Protein AF-A0A811UX56-F1 (afdb_monomer)

Organism: Ceratitis capitata (NCBI:txid7213)

Secondary structure (DSSP, 8-state):
-----------EEE-----STT---EEE-----HHHHHHHHHHHHHHHHHHHHHHHHHHHHHHHHHHHHHHT-

Foldseek 3Di:
DDDPPDPPFPFDWDQPPDPDDPRDTDTDGPCPPVVVVVVVVVVVVVVVVVVVVVVVVVVVVVVVVVVVVVVVD

Solvent-accessible surface area (backbone atoms only — not comparable to full-atom values): 4678 Å² total; per-residue (Å²): 137,86,82,82,74,78,78,80,74,82,77,57,70,52,76,63,89,55,98,54,99,76,62,65,76,49,73,60,76,85,73,68,55,63,69,59,52,53,57,48,51,55,51,50,54,54,52,51,54,54,50,50,54,51,51,50,53,50,49,54,51,51,49,50,51,51,52,50,56,64,72,76,108

Structure (mmCIF, N/CA/C/O backbone):
data_AF-A0A811UX56-F1
#
_entry.id   AF-A0A811UX56-F1
#
loop_
_atom_site.group_PDB
_atom_site.id
_atom_site.type_symbol
_atom_site.label_atom_id
_atom_site.label_alt_id
_atom_site.label_comp_id
_atom_site.label_asym_id
_atom_site.label_entity_id
_atom_site.label_seq_id
_atom_site.pdbx_PDB_ins_code
_atom_site.Cartn_x
_atom_site.Cartn_y
_atom_site.Cartn_z
_atom_site.occupancy
_atom_site.B_iso_or_equiv
_atom_site.auth_seq_id
_atom_site.auth_comp_id
_atom_site.auth_asym_id
_atom_site.auth_atom_id
_atom_site.pdbx_PDB_model_num
ATOM 1 N N . MET A 1 1 ? 26.126 15.217 -0.436 1.00 35.75 1 MET A N 1
ATOM 2 C CA . MET A 1 1 ? 27.064 14.087 -0.613 1.00 35.75 1 MET A CA 1
ATOM 3 C C . MET A 1 1 ? 26.310 12.998 -1.362 1.00 35.75 1 MET A C 1
ATOM 5 O O . MET A 1 1 ? 25.428 12.399 -0.771 1.00 35.75 1 MET A O 1
ATOM 9 N N . SER A 1 2 ? 26.549 12.832 -2.667 1.00 41.31 2 SER A N 1
ATOM 10 C CA . SER A 1 2 ? 25.879 11.807 -3.484 1.00 41.31 2 SER A CA 1
ATOM 11 C C . SER A 1 2 ? 26.873 10.681 -3.741 1.00 41.31 2 SER A C 1
ATOM 13 O O . SER A 1 2 ? 27.813 10.846 -4.515 1.00 41.31 2 SER A O 1
ATOM 15 N N . SER A 1 3 ? 26.741 9.578 -3.008 1.00 41.31 3 SER A N 1
ATOM 16 C CA . SER A 1 3 ? 27.556 8.383 -3.208 1.00 41.31 3 SER A CA 1
ATOM 17 C C . SER A 1 3 ? 26.944 7.554 -4.334 1.00 41.31 3 SER A C 1
ATOM 19 O O . SER A 1 3 ? 26.015 6.781 -4.105 1.00 41.31 3 SER A O 1
ATOM 21 N N . SER A 1 4 ? 27.462 7.704 -5.552 1.00 46.09 4 SER A N 1
ATOM 22 C CA . SER A 1 4 ? 27.211 6.777 -6.655 1.00 46.09 4 SER A CA 1
ATOM 23 C C . SER A 1 4 ? 27.872 5.437 -6.329 1.00 46.09 4 SER A C 1
ATOM 25 O O . SER A 1 4 ? 29.043 5.210 -6.641 1.00 46.09 4 SER A O 1
ATOM 27 N N . GLN A 1 5 ? 27.144 4.563 -5.635 1.00 51.44 5 GLN A N 1
ATOM 28 C CA . GLN A 1 5 ? 27.555 3.181 -5.427 1.00 51.44 5 GLN A CA 1
ATOM 29 C C . GLN A 1 5 ? 27.508 2.492 -6.794 1.00 51.44 5 GLN A C 1
ATOM 31 O O . GLN A 1 5 ? 26.437 2.227 -7.335 1.00 51.44 5 GLN A O 1
ATOM 36 N N . ALA A 1 6 ? 28.676 2.275 -7.399 1.00 51.94 6 ALA A N 1
ATOM 37 C CA . ALA A 1 6 ? 28.783 1.510 -8.630 1.00 51.94 6 ALA A CA 1
ATOM 38 C C . ALA A 1 6 ? 28.252 0.094 -8.367 1.00 51.94 6 ALA A C 1
ATOM 40 O O . ALA A 1 6 ? 28.806 -0.651 -7.554 1.00 51.94 6 ALA A O 1
ATOM 41 N N . ILE A 1 7 ? 27.151 -0.249 -9.031 1.00 57.00 7 ILE A N 1
ATOM 42 C CA . ILE A 1 7 ? 26.505 -1.554 -8.934 1.00 57.00 7 ILE A CA 1
ATOM 43 C C . ILE A 1 7 ? 27.482 -2.585 -9.500 1.00 57.00 7 ILE A C 1
ATOM 45 O O . ILE A 1 7 ? 27.733 -2.622 -10.703 1.00 57.00 7 ILE A O 1
ATOM 49 N N . ARG A 1 8 ? 28.072 -3.408 -8.626 1.00 56.53 8 ARG A N 1
ATOM 50 C CA . ARG A 1 8 ? 28.852 -4.580 -9.039 1.00 56.53 8 ARG A CA 1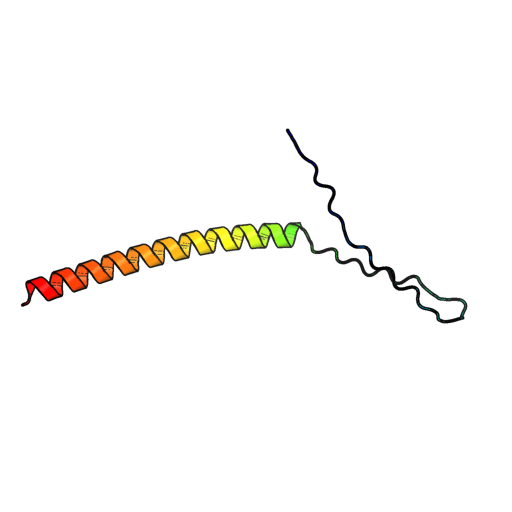
ATOM 51 C C . ARG A 1 8 ? 27.883 -5.612 -9.610 1.00 56.53 8 ARG A C 1
ATOM 53 O O . ARG A 1 8 ? 27.425 -6.494 -8.890 1.00 56.53 8 ARG A O 1
ATOM 60 N N . SER A 1 9 ? 27.555 -5.500 -10.894 1.00 54.09 9 SER A N 1
ATOM 61 C CA . SER A 1 9 ? 26.969 -6.617 -11.624 1.00 54.09 9 SER A CA 1
ATOM 62 C C . SER A 1 9 ? 28.044 -7.700 -11.743 1.00 54.09 9 SER A C 1
ATOM 64 O O . SER A 1 9 ? 29.081 -7.527 -12.386 1.00 54.09 9 SER A O 1
ATOM 66 N N . SER A 1 10 ? 27.847 -8.815 -11.042 1.00 50.69 10 SER A N 1
ATOM 67 C CA . SER A 1 10 ? 28.721 -9.981 -11.156 1.00 50.69 10 SER A CA 1
ATOM 68 C C . SER A 1 10 ? 28.517 -10.605 -12.534 1.00 50.69 10 SER A C 1
ATOM 70 O O . SER A 1 10 ? 27.643 -11.446 -12.728 1.00 50.69 10 SER A O 1
ATOM 72 N N . LYS A 1 11 ? 29.300 -10.154 -13.518 1.00 55.06 11 LYS A N 1
ATOM 73 C CA . LYS A 1 11 ? 29.311 -10.713 -14.870 1.00 55.06 11 LYS A CA 1
ATOM 74 C C . LYS A 1 11 ? 29.929 -12.109 -14.823 1.00 55.06 11 LYS A C 1
ATOM 76 O O . LYS A 1 11 ? 31.150 -12.249 -14.783 1.00 55.06 11 LYS A O 1
ATOM 81 N N . TYR A 1 12 ? 29.093 -13.143 -14.829 1.00 46.69 12 TYR A N 1
ATOM 82 C CA . TYR A 1 12 ? 29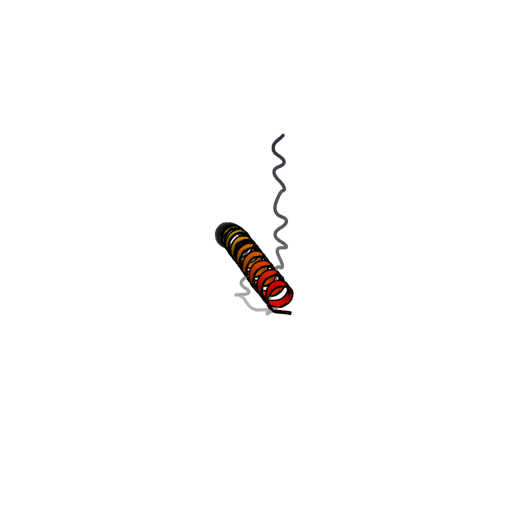.550 -14.513 -15.040 1.00 46.69 12 TYR A CA 1
ATOM 83 C C . TYR A 1 12 ? 29.537 -14.796 -16.544 1.00 46.69 12 TYR A C 1
ATOM 85 O O . TYR A 1 12 ? 28.479 -14.861 -17.165 1.00 46.69 12 TYR A O 1
ATOM 93 N N . SER A 1 13 ? 30.722 -14.897 -17.144 1.00 53.84 13 SER A N 1
ATOM 94 C CA . SER A 1 13 ? 30.863 -15.251 -18.560 1.00 53.84 13 SER A CA 1
ATOM 95 C C . SER A 1 13 ? 31.114 -16.749 -18.676 1.00 53.84 13 SER A C 1
ATOM 97 O O . SER A 1 13 ? 32.071 -17.267 -18.101 1.00 53.84 13 SER A 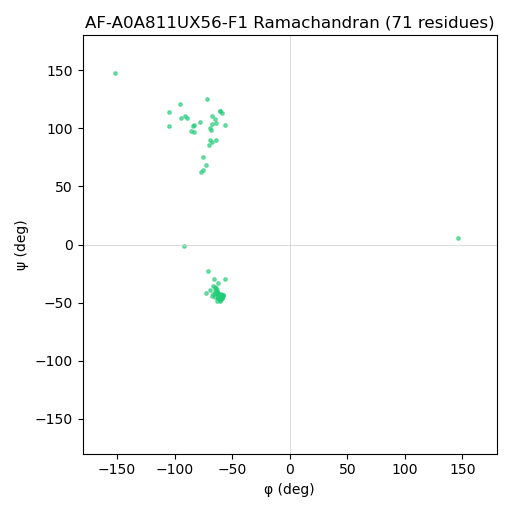O 1
ATOM 99 N N . TYR A 1 14 ? 30.240 -17.452 -19.396 1.00 48.53 14 TYR A N 1
ATOM 100 C CA . TYR A 1 14 ? 30.462 -18.851 -19.734 1.00 48.53 14 TYR A CA 1
ATOM 101 C C . TYR A 1 14 ? 31.109 -18.909 -21.114 1.00 48.53 14 TYR A C 1
ATOM 103 O O . TYR A 1 14 ? 30.467 -18.629 -22.127 1.00 48.53 14 TYR A O 1
ATOM 111 N N . ARG A 1 15 ? 32.395 -19.266 -21.161 1.00 55.94 15 ARG A N 1
ATOM 112 C CA . ARG A 1 15 ? 33.050 -19.589 -22.426 1.00 55.94 15 ARG A CA 1
ATOM 113 C C . ARG A 1 15 ? 32.624 -21.002 -22.805 1.00 55.94 15 ARG A C 1
ATOM 115 O O . ARG A 1 15 ? 33.081 -21.964 -22.191 1.00 55.94 15 ARG A O 1
ATOM 122 N N . ALA A 1 16 ? 31.742 -21.135 -23.792 1.00 53.25 16 ALA A N 1
ATOM 123 C CA . ALA A 1 16 ? 31.414 -22.441 -24.344 1.00 53.25 16 ALA A CA 1
ATOM 124 C C . ALA A 1 16 ? 32.680 -23.019 -24.996 1.00 53.25 16 ALA A C 1
ATOM 126 O O . ALA A 1 16 ? 33.106 -22.583 -26.064 1.00 53.25 16 ALA A O 1
ATOM 127 N N . SER A 1 17 ? 33.322 -23.985 -24.337 1.00 56.66 17 SER A N 1
ATOM 128 C CA . SER A 1 17 ? 34.448 -24.735 -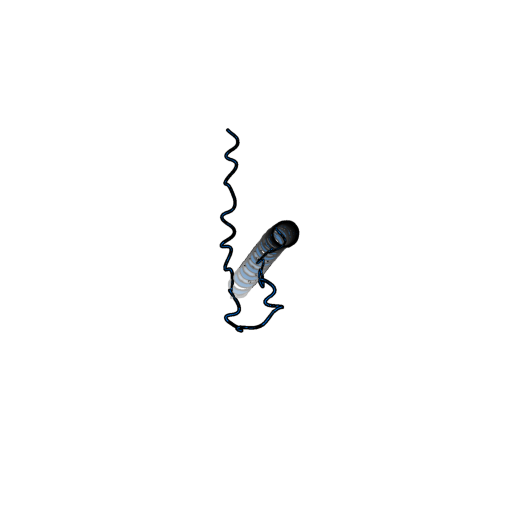24.893 1.00 56.66 17 SER A CA 1
ATOM 129 C C . SER A 1 17 ? 33.936 -25.776 -25.892 1.00 56.66 17 SER A C 1
ATOM 131 O O . SER A 1 17 ? 34.060 -26.979 -25.677 1.00 56.66 17 SER A O 1
ATOM 133 N N . SER A 1 18 ? 33.305 -25.323 -26.972 1.00 52.69 18 SER A N 1
ATOM 134 C CA . SER A 1 18 ? 33.044 -26.148 -28.147 1.00 52.69 18 SER A CA 1
ATOM 135 C C . SER A 1 18 ? 34.025 -25.726 -29.231 1.00 52.69 18 SER A C 1
ATOM 137 O O . SER A 1 18 ? 33.987 -24.594 -29.712 1.00 52.69 18 SER A O 1
ATOM 139 N N . THR A 1 19 ? 34.930 -26.630 -29.582 1.00 56.25 19 THR A N 1
ATOM 140 C CA . THR A 1 19 ? 36.012 -26.447 -30.553 1.00 56.25 19 THR A CA 1
ATOM 141 C C . THR A 1 19 ? 35.448 -26.411 -31.981 1.00 56.25 19 THR A C 1
ATOM 143 O O . THR A 1 19 ? 35.634 -27.345 -32.755 1.00 56.25 19 THR A O 1
ATOM 146 N N . GLY A 1 20 ? 34.696 -25.364 -32.329 1.00 55.91 20 GLY A N 1
ATOM 147 C CA . GLY A 1 20 ? 34.073 -25.209 -33.644 1.00 55.91 20 GLY A CA 1
ATOM 148 C C . GLY A 1 20 ? 33.871 -23.738 -34.032 1.00 55.91 20 GLY A C 1
ATOM 149 O O . GLY A 1 20 ? 33.656 -22.899 -33.152 1.00 55.91 20 GLY A O 1
ATOM 150 N N . PRO A 1 21 ? 33.954 -23.396 -35.332 1.00 49.00 21 PRO A N 1
ATOM 151 C CA . PRO A 1 21 ? 33.772 -22.032 -35.819 1.00 49.00 21 PRO A CA 1
ATOM 152 C C . PRO A 1 21 ? 32.305 -21.624 -35.623 1.00 49.00 21 PRO A C 1
ATOM 154 O O . PRO A 1 21 ? 31.432 -22.018 -36.389 1.00 49.00 21 PRO A O 1
ATOM 157 N N . GLY A 1 22 ? 32.031 -20.894 -34.541 1.00 55.88 22 GLY A N 1
ATOM 158 C CA . GLY A 1 22 ? 30.669 -20.544 -34.118 1.00 55.88 22 GLY A CA 1
ATOM 159 C C . GLY A 1 22 ? 30.453 -20.457 -32.605 1.00 55.88 22 GLY A C 1
ATOM 160 O O . GL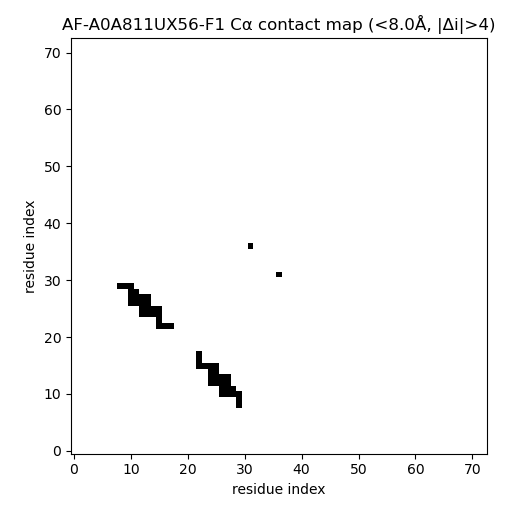Y A 1 22 ? 29.316 -20.273 -32.180 1.00 55.88 22 GLY A O 1
ATOM 161 N N . ALA A 1 23 ? 31.502 -20.581 -31.783 1.00 52.03 23 ALA A N 1
ATOM 162 C CA . ALA A 1 23 ? 31.412 -20.368 -30.340 1.00 52.03 23 ALA A CA 1
ATOM 163 C C . ALA A 1 23 ? 31.042 -18.903 -30.023 1.00 52.03 23 ALA A C 1
ATOM 165 O O . ALA A 1 23 ? 31.907 -18.037 -29.907 1.00 52.03 23 ALA A O 1
ATOM 166 N N . ALA A 1 24 ? 29.742 -18.625 -29.928 1.00 56.31 24 ALA A N 1
ATOM 167 C CA . ALA A 1 24 ? 29.221 -17.360 -29.439 1.00 56.31 24 ALA A CA 1
ATOM 168 C C . ALA A 1 24 ? 29.450 -17.283 -27.924 1.00 56.31 24 ALA A C 1
ATOM 170 O O . ALA A 1 24 ? 29.043 -18.180 -27.183 1.00 56.31 24 ALA A O 1
ATOM 171 N N . ASP A 1 25 ? 30.105 -16.217 -27.465 1.00 52.53 25 ASP A N 1
ATOM 172 C CA . ASP A 1 25 ? 30.212 -15.916 -26.039 1.00 52.53 25 ASP A CA 1
ATOM 173 C C . ASP A 1 25 ? 28.797 -15.724 -25.466 1.00 52.53 25 ASP A C 1
ATOM 175 O O . ASP A 1 25 ? 28.081 -14.789 -25.830 1.00 52.53 25 ASP A O 1
ATOM 179 N N . ILE A 1 26 ? 28.378 -16.616 -24.563 1.00 53.78 26 ILE A N 1
ATOM 180 C CA . ILE A 1 26 ? 27.088 -16.503 -23.879 1.00 53.78 26 ILE A CA 1
ATOM 181 C C . ILE A 1 26 ? 27.296 -15.597 -22.664 1.00 53.78 26 ILE A C 1
ATOM 183 O O . ILE A 1 26 ? 27.777 -16.019 -21.609 1.00 53.78 26 ILE A O 1
ATOM 187 N N . SER A 1 27 ? 26.951 -14.321 -22.824 1.00 53.44 27 SER A N 1
ATOM 188 C CA . SER A 1 27 ? 26.887 -13.366 -21.718 1.00 53.44 27 SER A CA 1
ATOM 189 C C . SER A 1 27 ? 25.527 -13.492 -21.034 1.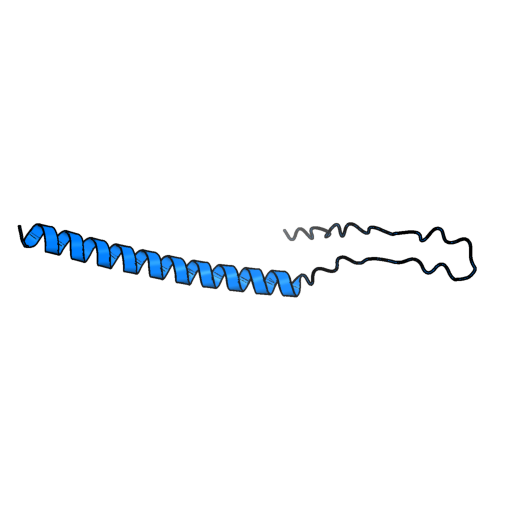00 53.44 27 SER A C 1
ATOM 191 O O . SER A 1 27 ? 24.530 -12.995 -21.549 1.00 53.44 27 SER A O 1
ATOM 193 N N . ILE A 1 28 ? 25.475 -14.162 -19.880 1.00 55.69 28 ILE A N 1
ATOM 194 C CA . ILE A 1 28 ? 24.271 -14.195 -19.039 1.00 55.69 28 ILE A CA 1
ATOM 195 C C . ILE A 1 28 ? 24.284 -12.932 -18.183 1.00 55.69 28 ILE A C 1
ATOM 197 O O . ILE A 1 28 ? 25.041 -12.817 -17.217 1.00 55.69 28 ILE A O 1
ATOM 201 N N . GLU A 1 29 ? 23.473 -11.956 -18.571 1.00 59.53 29 GLU A N 1
ATOM 202 C CA . GLU A 1 29 ? 23.320 -10.712 -17.831 1.00 59.53 29 GLU A CA 1
ATOM 203 C C . GLU A 1 29 ? 22.182 -10.865 -16.817 1.00 59.53 29 GLU A C 1
ATOM 205 O O . GLU A 1 29 ? 21.011 -10.951 -17.178 1.00 59.53 29 GLU A O 1
ATOM 210 N N . TYR A 1 30 ? 22.519 -10.900 -15.524 1.00 56.22 30 TYR A N 1
ATOM 211 C CA . TYR A 1 30 ? 21.541 -10.723 -14.448 1.00 56.22 30 TYR A CA 1
ATOM 212 C C . TYR A 1 30 ? 21.166 -9.237 -14.358 1.00 56.22 30 TYR A C 1
ATOM 214 O O . TYR A 1 30 ? 21.459 -8.566 -13.369 1.00 56.22 30 TYR A O 1
ATOM 222 N N . SER A 1 31 ? 20.551 -8.695 -15.409 1.00 57.34 31 SER A N 1
ATOM 223 C CA . SER A 1 31 ? 19.893 -7.394 -15.356 1.00 57.34 31 SER A CA 1
ATOM 224 C C . SER A 1 31 ? 18.582 -7.576 -14.596 1.00 57.34 31 SER A C 1
ATOM 226 O O . SER A 1 31 ? 17.502 -7.655 -15.179 1.00 57.34 31 SER A O 1
ATOM 228 N N . ALA A 1 32 ? 18.658 -7.713 -13.272 1.00 59.53 32 ALA A N 1
ATOM 229 C CA . ALA A 1 32 ? 17.484 -7.431 -12.468 1.00 59.53 32 ALA A CA 1
ATOM 230 C C . ALA A 1 32 ? 17.110 -5.976 -12.773 1.00 59.53 32 ALA A C 1
ATOM 232 O O . ALA A 1 32 ? 17.897 -5.072 -12.489 1.00 59.53 32 ALA A O 1
ATOM 233 N N . ASP A 1 33 ? 15.959 -5.759 -13.414 1.00 72.19 33 ASP A N 1
ATOM 234 C CA . ASP A 1 33 ? 15.453 -4.420 -13.692 1.00 72.19 33 ASP A CA 1
ATOM 235 C C . ASP A 1 33 ? 15.356 -3.678 -12.357 1.00 72.19 33 ASP A C 1
ATOM 237 O O . ASP A 1 33 ? 14.436 -3.901 -11.570 1.00 72.19 33 ASP A O 1
ATOM 241 N N . LEU A 1 34 ? 16.308 -2.787 -12.075 1.00 74.50 34 LEU A N 1
ATOM 242 C CA . LEU 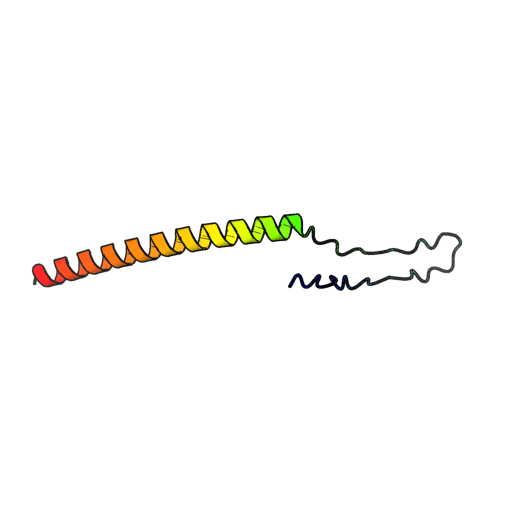A 1 34 ? 16.324 -1.990 -10.843 1.00 74.50 34 LEU A CA 1
ATOM 243 C C . LEU A 1 34 ? 15.017 -1.199 -10.687 1.00 74.50 34 LEU A C 1
ATOM 245 O O . LEU A 1 34 ? 14.533 -0.997 -9.578 1.00 74.50 34 LEU A O 1
ATOM 249 N N . ALA A 1 35 ? 14.387 -0.839 -11.810 1.00 79.69 35 ALA A N 1
ATOM 250 C CA . ALA A 1 35 ? 13.049 -0.263 -11.850 1.00 79.69 35 ALA A CA 1
ATOM 251 C C . ALA A 1 35 ? 11.960 -1.225 -11.335 1.00 79.69 35 ALA A C 1
ATOM 253 O O . ALA A 1 35 ? 11.021 -0.796 -10.670 1.00 79.69 35 ALA A O 1
ATOM 254 N N . ALA A 1 36 ? 12.059 -2.525 -11.624 1.00 81.94 36 ALA A N 1
ATOM 255 C CA . ALA A 1 36 ? 11.147 -3.529 -11.084 1.00 81.94 36 ALA A CA 1
ATOM 256 C C . ALA A 1 36 ? 11.346 -3.727 -9.574 1.00 81.94 36 ALA A C 1
ATOM 258 O O . ALA A 1 36 ? 10.350 -3.829 -8.859 1.00 81.94 36 ALA A O 1
ATOM 259 N N . LEU A 1 37 ? 12.595 -3.706 -9.092 1.00 86.19 37 LEU A N 1
ATOM 260 C CA . LEU A 1 37 ? 12.902 -3.765 -7.658 1.00 86.19 37 LEU A CA 1
ATOM 261 C C . LEU A 1 37 ? 12.390 -2.525 -6.911 1.00 86.19 37 LEU A C 1
ATOM 263 O O . LEU A 1 37 ? 11.699 -2.674 -5.912 1.00 86.19 37 LEU A O 1
ATOM 267 N N . SER A 1 38 ? 12.608 -1.317 -7.439 1.00 86.12 38 SER A N 1
ATOM 268 C CA . SER A 1 38 ? 12.088 -0.076 -6.843 1.00 86.12 38 SER A CA 1
ATOM 269 C C . SER A 1 38 ? 10.555 -0.065 -6.757 1.00 86.12 38 SER A C 1
ATOM 271 O O . SER A 1 38 ? 10.001 0.264 -5.712 1.00 86.12 38 SER A O 1
ATOM 273 N N . ARG A 1 39 ? 9.849 -0.519 -7.805 1.00 91.25 39 ARG A N 1
ATOM 274 C CA . ARG A 1 39 ? 8.381 -0.674 -7.759 1.00 91.25 39 ARG A CA 1
ATOM 275 C C . ARG A 1 39 ? 7.925 -1.692 -6.715 1.00 91.25 39 ARG A C 1
ATOM 277 O O . ARG A 1 39 ? 6.824 -1.566 -6.182 1.00 91.25 39 ARG A O 1
ATOM 284 N N . LEU A 1 40 ? 8.715 -2.737 -6.478 1.00 94.94 40 LEU A N 1
ATOM 285 C CA . LEU A 1 40 ? 8.408 -3.738 -5.462 1.00 94.94 40 LEU A CA 1
ATOM 286 C C . LEU A 1 40 ? 8.615 -3.171 -4.054 1.00 94.94 40 LEU A C 1
ATOM 288 O O . LEU A 1 40 ? 7.768 -3.392 -3.195 1.00 94.94 40 LEU A O 1
ATOM 292 N N . GLU A 1 41 ? 9.683 -2.407 -3.833 1.00 94.75 41 GLU A N 1
ATOM 293 C CA . GLU A 1 41 ? 9.927 -1.715 -2.563 1.00 94.75 41 GLU A CA 1
ATOM 294 C C . GLU A 1 41 ? 8.784 -0.762 -2.202 1.00 94.75 41 GLU A C 1
ATOM 296 O O . GLU A 1 41 ? 8.303 -0.793 -1.071 1.00 94.75 41 GLU A O 1
ATOM 301 N N . ASP A 1 42 ? 8.287 0.024 -3.160 1.00 96.31 42 ASP A N 1
ATOM 302 C CA . ASP A 1 42 ? 7.159 0.930 -2.915 1.00 96.31 42 ASP A CA 1
ATOM 303 C C . ASP A 1 42 ? 5.881 0.169 -2.541 1.00 96.31 42 ASP A C 1
ATOM 305 O O . ASP A 1 42 ? 5.165 0.563 -1.622 1.00 96.31 42 ASP A O 1
ATOM 309 N N . LYS A 1 43 ? 5.620 -0.979 -3.179 1.00 97.00 43 LYS A N 1
ATOM 310 C CA . LYS A 1 43 ? 4.497 -1.852 -2.801 1.00 97.00 43 LYS A CA 1
ATOM 311 C C . LYS A 1 43 ? 4.658 -2.439 -1.401 1.00 97.00 43 LYS A C 1
ATOM 313 O O . LYS 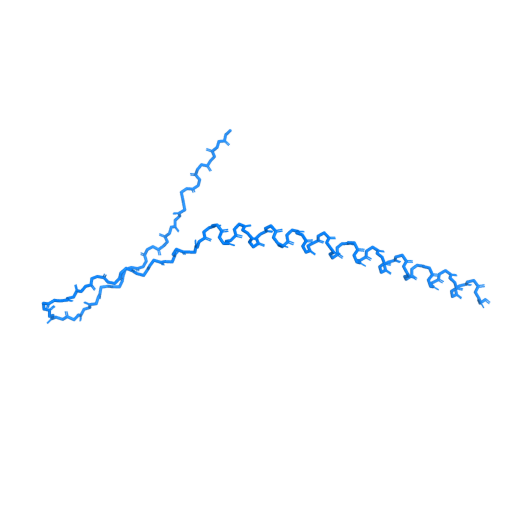A 1 43 ? 3.671 -2.552 -0.683 1.00 97.00 43 LYS A O 1
ATOM 318 N N . ILE A 1 44 ? 5.875 -2.822 -1.016 1.00 97.75 44 ILE A N 1
ATOM 319 C CA . ILE A 1 44 ? 6.153 -3.347 0.326 1.00 97.75 44 ILE A CA 1
ATOM 320 C C . ILE A 1 44 ? 5.878 -2.273 1.380 1.00 97.75 44 ILE A C 1
ATOM 322 O O . ILE A 1 44 ? 5.263 -2.593 2.391 1.00 97.75 44 ILE A O 1
ATOM 326 N N . ARG A 1 45 ? 6.271 -1.016 1.134 1.00 96.69 45 ARG A N 1
ATOM 327 C CA . ARG A 1 45 ? 5.973 0.104 2.045 1.00 96.69 45 ARG A CA 1
ATOM 328 C C . ARG A 1 45 ? 4.467 0.296 2.230 1.00 96.69 45 ARG A C 1
ATOM 330 O O . ARG A 1 45 ? 4.008 0.333 3.361 1.00 96.69 45 ARG A O 1
ATOM 337 N N . LEU A 1 46 ? 3.694 0.301 1.142 1.00 97.25 46 LEU A N 1
ATOM 338 C CA . LEU A 1 46 ? 2.230 0.412 1.226 1.00 97.25 46 LEU A CA 1
ATOM 339 C C . LEU A 1 46 ? 1.603 -0.736 2.035 1.00 97.25 46 LEU A C 1
ATOM 341 O O . LEU A 1 46 ? 0.768 -0.502 2.900 1.00 97.25 46 LEU A O 1
ATOM 345 N N . LEU A 1 47 ? 2.052 -1.975 1.811 1.00 98.25 47 LEU A N 1
ATOM 346 C CA . LEU A 1 47 ? 1.567 -3.129 2.576 1.00 98.25 47 LEU A CA 1
ATOM 347 C C . LEU A 1 47 ? 1.960 -3.077 4.059 1.00 98.25 47 LEU A C 1
ATOM 349 O O . LEU A 1 47 ? 1.257 -3.642 4.895 1.00 98.25 47 LEU A O 1
ATOM 353 N N . GLN A 1 48 ? 3.089 -2.449 4.395 1.00 97.88 48 GLN A N 1
ATOM 354 C CA . GLN A 1 48 ? 3.489 -2.241 5.786 1.00 97.88 48 GLN A CA 1
ATOM 355 C C . GLN A 1 48 ? 2.537 -1.273 6.491 1.00 97.88 48 GLN A C 1
ATOM 357 O O . GLN A 1 48 ? 2.094 -1.588 7.596 1.00 97.88 48 GLN A O 1
ATOM 362 N N . ASP A 1 49 ? 2.177 -0.170 5.833 1.00 97.31 49 ASP A N 1
ATOM 363 C CA . ASP A 1 49 ? 1.222 0.809 6.359 1.00 97.31 49 ASP A CA 1
ATOM 364 C C . ASP A 1 49 ? -0.168 0.176 6.557 1.00 97.31 49 ASP A C 1
ATOM 366 O O . ASP A 1 49 ? -0.768 0.297 7.630 1.00 97.31 49 ASP A O 1
ATOM 370 N N . ASP A 1 50 ? -0.650 -0.582 5.563 1.00 97.69 50 ASP A N 1
ATOM 371 C CA . ASP A 1 50 ? -1.924 -1.310 5.644 1.00 97.69 50 ASP A CA 1
ATOM 372 C C . ASP A 1 50 ? -1.930 -2.304 6.822 1.00 97.69 50 ASP A C 1
ATOM 374 O O . ASP A 1 50 ? -2.885 -2.373 7.603 1.00 97.69 50 ASP A O 1
ATOM 378 N N . LEU A 1 51 ? -0.837 -3.053 7.000 1.00 98.31 51 LEU A N 1
ATOM 379 C CA . LEU A 1 51 ? -0.696 -4.019 8.090 1.00 98.31 51 LEU A CA 1
ATOM 380 C C . LEU A 1 51 ? -0.674 -3.343 9.469 1.00 98.31 51 LEU A C 1
ATOM 382 O O . LEU A 1 51 ? -1.187 -3.906 10.442 1.00 98.31 51 LEU A O 1
ATOM 386 N N . GLU A 1 52 ? -0.057 -2.169 9.587 1.00 98.00 52 GLU A N 1
ATOM 387 C CA . GLU A 1 52 ? -0.026 -1.407 10.834 1.00 98.00 52 GLU A CA 1
ATOM 388 C C . GLU A 1 52 ? -1.424 -0.898 11.210 1.00 98.00 52 GLU A C 1
ATOM 390 O O . GLU A 1 52 ? -1.858 -1.092 12.351 1.00 98.00 52 GLU A O 1
ATOM 395 N N . ALA A 1 53 ? -2.183 -0.389 10.236 1.00 97.44 53 ALA A N 1
ATOM 396 C CA . ALA A 1 53 ? -3.579 -0.003 10.432 1.00 97.44 53 ALA A CA 1
ATOM 397 C C . ALA A 1 53 ? -4.454 -1.193 10.878 1.00 97.44 53 ALA A C 1
ATOM 399 O O . ALA A 1 53 ? -5.244 -1.078 11.824 1.00 97.44 53 ALA A O 1
ATOM 400 N N . GLU A 1 54 ? -4.290 -2.369 10.261 1.00 98.06 54 GLU A N 1
ATOM 401 C CA . GLU A 1 54 ? -5.008 -3.581 10.674 1.00 98.06 54 GLU A CA 1
ATOM 402 C C . GLU A 1 54 ? -4.658 -4.019 12.102 1.00 98.06 54 GLU A C 1
ATOM 404 O O . GLU A 1 54 ? -5.538 -4.428 12.872 1.00 98.06 54 GLU A O 1
ATOM 409 N N . ARG A 1 55 ? -3.377 -3.948 12.481 1.00 98.12 55 ARG A N 1
ATOM 410 C CA . ARG A 1 55 ? -2.919 -4.278 13.839 1.00 98.12 55 ARG A CA 1
ATOM 411 C C . ARG A 1 55 ? -3.525 -3.341 14.874 1.00 98.12 55 ARG A C 1
ATOM 413 O O . ARG A 1 55 ? -3.982 -3.819 15.914 1.00 98.12 55 ARG A O 1
ATOM 420 N N . GLU A 1 56 ? -3.585 -2.047 14.582 1.00 98.06 56 GLU A N 1
ATOM 421 C CA . GLU A 1 56 ? -4.196 -1.067 15.473 1.00 98.06 56 GLU A CA 1
ATOM 422 C C . GLU A 1 56 ? -5.695 -1.340 15.663 1.00 98.06 56 GLU A C 1
ATOM 424 O O . GLU A 1 56 ? -6.177 -1.423 16.797 1.00 98.06 56 GLU A O 1
ATOM 429 N N . LEU A 1 57 ? -6.440 -1.548 14.572 1.00 97.81 57 LEU A N 1
ATOM 430 C CA . LEU A 1 57 ? -7.866 -1.882 14.639 1.00 97.81 57 LEU A CA 1
ATOM 431 C C . LEU A 1 57 ? -8.104 -3.159 15.446 1.00 97.81 57 LEU A C 1
ATOM 433 O O . LEU A 1 57 ? -8.982 -3.194 16.312 1.00 97.81 57 LEU A O 1
ATOM 437 N N . ARG A 1 58 ? -7.285 -4.190 15.219 1.00 97.56 58 ARG A N 1
ATOM 438 C CA . ARG A 1 58 ? -7.337 -5.432 15.993 1.00 97.56 58 ARG A CA 1
ATOM 439 C C . ARG A 1 58 ? -7.113 -5.169 17.480 1.00 97.56 58 ARG A C 1
ATOM 441 O O . ARG A 1 58 ? -7.870 -5.685 18.298 1.00 97.56 58 ARG A O 1
ATOM 448 N N . GLN A 1 59 ? -6.117 -4.365 17.843 1.00 97.00 59 GLN A N 1
ATOM 449 C CA . GLN A 1 59 ? -5.839 -4.032 19.239 1.00 97.00 59 GLN A CA 1
ATOM 450 C C . GLN A 1 59 ? -7.001 -3.267 19.884 1.00 97.00 59 GLN A C 1
ATOM 452 O O . GLN A 1 59 ? -7.408 -3.600 20.996 1.00 97.00 59 GLN A O 1
ATOM 457 N N . ARG A 1 60 ? -7.591 -2.299 19.174 1.00 97.56 60 ARG A N 1
ATOM 458 C CA . ARG A 1 60 ? -8.771 -1.551 19.639 1.00 97.56 60 ARG A CA 1
ATOM 459 C C . ARG A 1 60 ? -9.966 -2.473 19.882 1.00 97.56 60 ARG A C 1
ATOM 461 O O . ARG A 1 60 ? -10.599 -2.379 20.931 1.00 97.56 60 ARG A O 1
ATOM 468 N N . LEU A 1 61 ? -10.249 -3.389 18.953 1.00 96.56 61 LEU A N 1
ATOM 469 C CA . LEU A 1 61 ? -11.321 -4.377 19.109 1.00 96.56 61 LEU A CA 1
ATOM 470 C C . LEU A 1 61 ? -11.066 -5.297 20.305 1.00 96.56 61 LEU A C 1
ATOM 472 O O . LEU A 1 61 ? -11.962 -5.495 21.123 1.00 96.56 61 LEU A O 1
ATOM 476 N N . LEU A 1 62 ? -9.846 -5.819 20.449 1.00 96.31 62 LEU A N 1
ATOM 477 C CA . LEU A 1 62 ? -9.471 -6.666 21.583 1.00 96.31 62 LEU A CA 1
ATOM 478 C C . LEU A 1 62 ? -9.658 -5.941 22.920 1.00 96.31 62 LEU A C 1
ATOM 480 O O . LEU A 1 62 ? -10.252 -6.505 23.836 1.00 96.31 62 LEU A O 1
ATOM 484 N N . LEU A 1 63 ? -9.206 -4.688 23.023 1.00 95.69 63 LEU A N 1
ATOM 485 C CA . LEU A 1 63 ? -9.384 -3.873 24.226 1.00 95.69 63 LEU A CA 1
ATOM 486 C C . LEU A 1 63 ? -10.860 -3.598 24.514 1.00 95.69 63 LEU A C 1
ATOM 488 O O . LEU A 1 63 ? -11.283 -3.694 25.665 1.00 95.69 63 LEU A O 1
ATOM 492 N N . PHE A 1 64 ? -11.659 -3.308 23.486 1.00 95.75 64 PHE A N 1
ATOM 493 C CA . PHE A 1 64 ? -13.098 -3.120 23.639 1.00 95.75 64 PHE A CA 1
ATOM 494 C C . PHE A 1 64 ? -13.778 -4.378 24.188 1.00 95.75 64 PHE A C 1
ATOM 496 O O . PHE A 1 64 ? -14.538 -4.294 25.154 1.00 95.75 64 PHE A O 1
ATOM 503 N N . PHE A 1 65 ? -13.487 -5.547 23.610 1.00 95.00 65 PHE A N 1
ATOM 504 C CA . PHE A 1 65 ? -14.050 -6.811 24.078 1.00 95.00 65 PHE A CA 1
ATOM 505 C C . PHE A 1 65 ? -13.586 -7.156 25.488 1.00 95.00 65 PHE A C 1
ATOM 507 O O . PHE A 1 65 ? -14.408 -7.571 26.298 1.00 95.00 65 PHE A O 1
ATOM 514 N N . LEU A 1 66 ? -12.308 -6.942 25.808 1.00 94.44 66 LEU A N 1
ATOM 515 C CA . LEU A 1 66 ? -11.776 -7.176 27.148 1.00 94.44 66 LEU A CA 1
ATOM 516 C C . LEU A 1 66 ? -12.461 -6.275 28.182 1.00 94.44 66 LEU A C 1
ATOM 518 O O . LEU A 1 66 ? -12.892 -6.753 29.229 1.00 94.44 66 LEU A O 1
ATOM 522 N N . HIS A 1 67 ? -12.613 -4.988 27.863 1.00 93.19 67 HIS A N 1
ATOM 523 C CA . HIS A 1 67 ? -13.309 -4.033 28.718 1.00 93.19 67 HIS A CA 1
ATOM 524 C C . HIS A 1 67 ? -14.773 -4.433 28.923 1.00 93.19 67 HIS A C 1
ATOM 526 O O . HIS A 1 67 ? -15.253 -4.468 30.052 1.00 93.19 67 HIS A O 1
ATOM 532 N N . LYS A 1 68 ? -15.481 -4.802 27.848 1.00 93.44 68 LYS A N 1
ATOM 533 C CA . LYS A 1 68 ? -16.855 -5.306 27.945 1.00 93.44 68 LYS A CA 1
ATOM 534 C C . LYS A 1 68 ? -16.931 -6.573 28.793 1.00 93.44 68 LYS A C 1
ATOM 536 O O . LYS A 1 68 ? -17.759 -6.628 29.690 1.00 93.44 68 LYS A O 1
ATOM 541 N N . TYR A 1 69 ? -16.059 -7.547 28.560 1.00 91.50 69 TYR A N 1
ATOM 542 C CA . TYR A 1 69 ? -16.016 -8.799 29.314 1.00 91.50 69 TYR A CA 1
ATOM 543 C C . TYR A 1 69 ? -15.809 -8.566 30.818 1.00 91.50 69 TYR A C 1
ATOM 545 O O . TYR A 1 69 ? -16.514 -9.162 31.626 1.00 91.50 69 TYR A O 1
ATOM 553 N N . LEU A 1 70 ? -14.900 -7.660 31.191 1.00 89.56 70 LEU A N 1
ATOM 554 C CA . LEU A 1 70 ? -14.685 -7.257 32.585 1.00 89.56 70 LEU A CA 1
ATOM 555 C C . LEU A 1 70 ? -15.888 -6.510 33.177 1.00 89.56 70 LEU A C 1
ATOM 557 O O . LEU A 1 70 ? -16.188 -6.704 34.345 1.00 89.56 70 LEU A O 1
ATOM 561 N N . SER A 1 71 ? -16.588 -5.689 32.389 1.00 86.44 71 SER A N 1
ATOM 562 C CA . SER A 1 71 ? -17.788 -4.966 32.839 1.00 86.44 71 SER A CA 1
ATOM 563 C C . SER A 1 71 ? -19.018 -5.854 33.060 1.00 86.44 71 SER A C 1
ATOM 565 O O . SER A 1 71 ? -19.933 -5.431 33.760 1.00 86.44 71 SER A O 1
ATOM 567 N N . TYR A 1 72 ? -19.088 -7.028 32.426 1.00 80.69 72 TYR A N 1
ATOM 568 C CA . TYR A 1 72 ? -20.222 -7.960 32.538 1.00 80.69 72 TYR A CA 1
ATOM 569 C C . TYR A 1 72 ? -20.054 -9.013 33.648 1.00 80.69 72 TYR A C 1
ATOM 571 O O . TYR A 1 72 ? -20.950 -9.840 33.824 1.00 80.69 72 TYR A O 1
ATOM 579 N N . LYS A 1 73 ? -18.930 -9.008 34.371 1.00 65.44 73 LYS A N 1
ATOM 580 C CA . LYS A 1 73 ? -18.646 -9.911 35.491 1.00 65.44 73 LYS A CA 1
ATOM 581 C C . LYS A 1 73 ? -18.778 -9.176 36.819 1.00 65.44 73 LYS A C 1
ATOM 583 O O . LYS A 1 73 ? -19.264 -9.821 37.772 1.00 65.44 73 LYS A O 1
#

Mean predicted aligned error: 14.99 Å

pLDDT: mean 74.96, std 20.95, range [35.75, 98.31]

Radius of gyration: 27.17 Å; Cα contacts (8 Å, |Δi|>4): 26; chains: 1; bounding box: 56×40×71 Å

Sequence (73 aa):
MSSSQAIRSSKYSYRASSTGPGAADISIEYSADLAA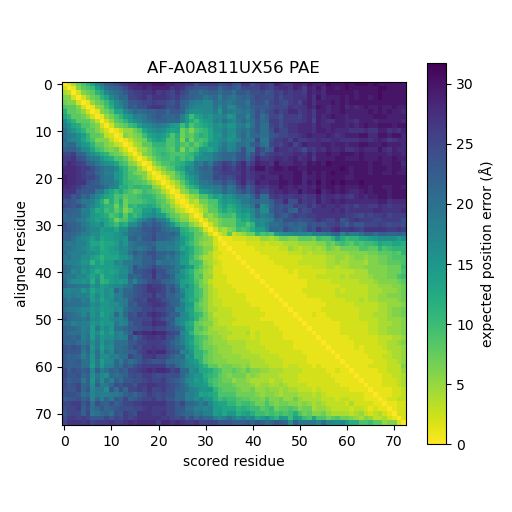LSRLEDKIRLLQDDLEAERELRQRLLLFFLHKYLSYK